Protein AF-A0A2T2SGW8-F1 (afdb_monomer_lite)

Radius of gyration: 14.87 Å; chains: 1; bounding box: 39×19×40 Å

Structure (mmCIF, N/CA/C/O backbone):
data_AF-A0A2T2SGW8-F1
#
_entry.id   AF-A0A2T2SGW8-F1
#
loop_
_atom_site.group_PDB
_atom_site.id
_atom_site.type_symbol
_atom_site.label_atom_id
_atom_site.label_alt_id
_atom_site.label_comp_id
_atom_site.label_asym_id
_atom_site.label_entity_id
_atom_site.label_seq_id
_atom_site.pdbx_PDB_ins_code
_atom_site.Cartn_x
_atom_site.Cartn_y
_atom_site.Cartn_z
_atom_site.occupancy
_atom_site.B_iso_or_equiv
_atom_site.auth_seq_id
_atom_site.auth_comp_id
_atom_site.auth_asym_id
_atom_site.auth_atom_id
_atom_site.pdbx_PDB_model_num
ATOM 1 N N . MET A 1 1 ? -16.303 5.570 4.647 1.00 84.75 1 MET A N 1
ATOM 2 C CA . MET A 1 1 ? -15.144 4.933 5.317 1.00 84.75 1 MET A CA 1
ATOM 3 C C . MET A 1 1 ? -14.273 4.148 4.343 1.00 84.75 1 MET A C 1
ATOM 5 O O . MET A 1 1 ? -13.122 4.518 4.179 1.00 84.75 1 MET A O 1
ATOM 9 N N . LEU A 1 2 ? -14.804 3.163 3.610 1.00 84.56 2 LEU A N 1
ATOM 10 C CA . LEU A 1 2 ? -14.017 2.397 2.625 1.00 84.56 2 LEU A CA 1
ATOM 11 C C . LEU A 1 2 ? -13.356 3.263 1.538 1.00 84.56 2 LEU A C 1
ATOM 13 O O . LEU A 1 2 ? -12.189 3.062 1.231 1.00 84.56 2 LEU A O 1
ATOM 17 N N . LEU A 1 3 ? -14.047 4.292 1.033 1.00 87.88 3 LEU A N 1
ATOM 18 C CA . LEU A 1 3 ? -13.456 5.257 0.091 1.00 87.88 3 LEU A CA 1
ATOM 19 C C . LEU A 1 3 ? -12.245 6.003 0.675 1.00 87.88 3 LEU A C 1
ATOM 21 O O . LEU A 1 3 ? -11.300 6.306 -0.047 1.00 87.88 3 LEU A O 1
ATOM 25 N N . TYR A 1 4 ? -12.252 6.287 1.981 1.00 89.31 4 TYR A N 1
ATOM 26 C CA . TYR A 1 4 ? -11.115 6.918 2.653 1.00 89.31 4 TYR A CA 1
ATOM 27 C C . TYR A 1 4 ? -9.930 5.952 2.742 1.00 89.31 4 TYR A C 1
ATOM 29 O O . TYR A 1 4 ? -8.810 6.342 2.413 1.00 89.31 4 TYR A O 1
ATOM 37 N N . LEU A 1 5 ? -10.184 4.694 3.124 1.00 88.44 5 LEU A N 1
ATOM 38 C CA . LEU A 1 5 ? -9.176 3.631 3.130 1.00 88.44 5 LEU A CA 1
ATOM 39 C C . LEU A 1 5 ? -8.549 3.465 1.741 1.00 88.44 5 LEU A C 1
ATOM 41 O O . LEU A 1 5 ? -7.330 3.540 1.609 1.00 88.44 5 LEU A O 1
ATOM 45 N N . LEU A 1 6 ? -9.386 3.328 0.708 1.00 91.25 6 LEU A N 1
ATOM 46 C CA . LEU A 1 6 ? -8.964 3.175 -0.682 1.00 91.25 6 LEU A CA 1
ATOM 47 C C . LEU A 1 6 ? -8.135 4.372 -1.149 1.00 91.25 6 LEU A C 1
ATOM 49 O O . LEU A 1 6 ? -7.029 4.197 -1.647 1.00 91.25 6 LEU A O 1
ATOM 53 N N . ARG A 1 7 ? -8.619 5.601 -0.939 1.00 92.19 7 ARG A N 1
ATOM 54 C CA . ARG A 1 7 ? -7.888 6.815 -1.327 1.00 92.19 7 ARG A CA 1
ATOM 55 C C . ARG A 1 7 ? -6.533 6.904 -0.629 1.00 92.19 7 ARG A C 1
ATOM 57 O O . ARG A 1 7 ? -5.547 7.299 -1.245 1.00 92.19 7 ARG A O 1
ATOM 64 N N . ARG A 1 8 ? -6.473 6.559 0.659 1.00 90.88 8 ARG A N 1
ATOM 65 C CA . ARG A 1 8 ? -5.230 6.616 1.433 1.00 90.88 8 ARG A CA 1
ATOM 66 C C . ARG A 1 8 ? -4.240 5.543 0.994 1.00 90.88 8 ARG A C 1
ATOM 68 O O . ARG A 1 8 ? -3.049 5.833 0.912 1.00 90.88 8 ARG A O 1
ATOM 75 N N . TYR A 1 9 ? -4.742 4.350 0.699 1.00 91.81 9 TYR A N 1
ATOM 76 C CA . TYR A 1 9 ? -3.972 3.256 0.129 1.00 91.81 9 TYR A CA 1
ATOM 77 C C . TYR A 1 9 ? -3.396 3.632 -1.240 1.00 91.81 9 TYR A C 1
ATOM 79 O O . TYR A 1 9 ? -2.182 3.580 -1.417 1.00 91.81 9 TYR A O 1
ATOM 87 N N . LEU A 1 10 ? -4.240 4.103 -2.164 1.00 89.81 10 LEU A N 1
ATOM 88 C CA . LEU A 1 10 ? -3.821 4.516 -3.503 1.00 89.81 10 LEU A CA 1
ATOM 89 C C . LEU A 1 10 ? -2.762 5.612 -3.442 1.00 89.81 10 LEU A C 1
ATOM 91 O O . LEU A 1 10 ? -1.756 5.489 -4.127 1.00 89.81 10 LEU A O 1
ATOM 95 N N . ALA A 1 11 ? -2.935 6.625 -2.585 1.00 92.38 11 ALA A N 1
ATOM 96 C CA . ALA A 1 11 ? -1.945 7.686 -2.405 1.00 92.38 11 ALA A CA 1
ATOM 97 C C . ALA A 1 11 ? -0.589 7.155 -1.904 1.00 92.38 11 ALA A C 1
ATOM 99 O O . ALA A 1 11 ? 0.454 7.584 -2.388 1.00 92.38 11 ALA A O 1
ATOM 100 N N . LEU A 1 12 ? -0.581 6.216 -0.949 1.00 91.44 12 LEU A N 1
ATOM 101 C CA . LEU A 1 12 ? 0.661 5.580 -0.488 1.00 91.44 12 LEU A CA 1
ATOM 102 C C . LEU A 1 12 ? 1.317 4.755 -1.596 1.00 91.44 12 LEU A C 1
ATOM 104 O O . LEU A 1 12 ? 2.525 4.855 -1.784 1.00 91.44 12 LEU A O 1
ATOM 108 N N . LEU A 1 13 ? 0.521 3.983 -2.336 1.00 89.19 13 LEU A N 1
ATOM 109 C CA . LEU A 1 13 ? 0.988 3.187 -3.465 1.00 89.19 13 LEU A CA 1
ATOM 110 C C . LEU A 1 13 ? 1.611 4.078 -4.549 1.00 89.19 13 LEU A C 1
ATOM 112 O O . LEU A 1 13 ? 2.715 3.793 -5.001 1.00 89.19 13 LEU A O 1
ATOM 116 N N . THR A 1 14 ? 0.953 5.183 -4.924 1.00 88.75 14 THR A N 1
ATOM 117 C CA . THR A 1 14 ? 1.479 6.100 -5.953 1.00 88.75 14 THR A CA 1
ATOM 118 C C . THR A 1 14 ? 2.780 6.745 -5.511 1.00 88.75 14 THR A C 1
ATOM 120 O O . THR A 1 14 ? 3.711 6.835 -6.302 1.00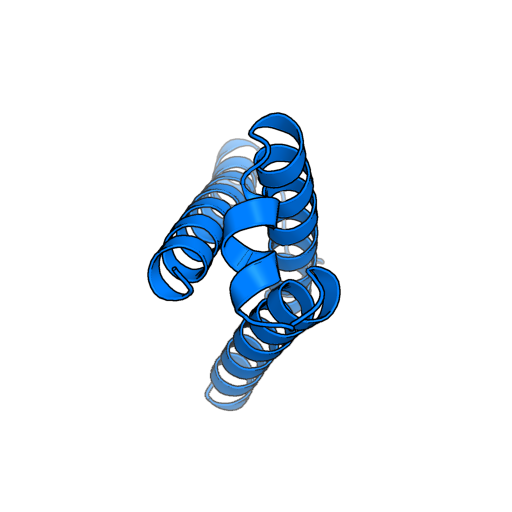 88.75 14 THR A O 1
ATOM 123 N N . VAL A 1 15 ? 2.867 7.168 -4.247 1.00 91.00 15 VAL A N 1
ATOM 124 C CA . VAL A 1 15 ? 4.098 7.749 -3.698 1.00 91.00 15 VAL A CA 1
ATOM 125 C C . VAL A 1 15 ? 5.227 6.723 -3.691 1.00 91.00 15 VAL A C 1
ATOM 127 O O . VAL A 1 15 ? 6.340 7.061 -4.072 1.00 91.00 15 VAL A O 1
ATOM 130 N N . LEU A 1 16 ? 4.960 5.476 -3.298 1.00 88.56 16 LEU A N 1
ATOM 131 C CA . LEU A 1 16 ? 5.974 4.419 -3.283 1.00 88.56 16 LEU A CA 1
ATOM 132 C C . LEU A 1 16 ? 6.457 4.062 -4.688 1.00 88.56 16 LEU A C 1
ATOM 134 O O . LEU A 1 16 ? 7.664 3.961 -4.890 1.00 88.56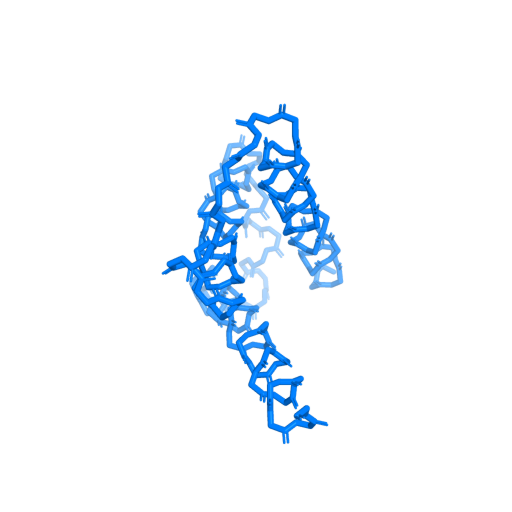 16 LEU A O 1
ATOM 138 N N . LEU A 1 17 ? 5.541 3.919 -5.649 1.00 85.56 17 LEU A N 1
ATOM 139 C CA . LEU A 1 17 ? 5.879 3.664 -7.052 1.00 85.56 17 LEU A CA 1
ATOM 140 C C . LEU A 1 17 ? 6.649 4.838 -7.663 1.00 85.56 17 LEU A C 1
ATOM 142 O O . LEU A 1 17 ? 7.687 4.641 -8.283 1.00 85.56 17 LEU A O 1
ATOM 146 N N . GLY A 1 18 ? 6.192 6.069 -7.433 1.00 85.19 18 GLY A N 1
ATOM 147 C CA . GLY A 1 18 ? 6.888 7.271 -7.888 1.00 85.19 18 GLY A CA 1
ATOM 148 C C . GLY A 1 18 ? 8.280 7.408 -7.270 1.00 85.19 18 GLY A C 1
ATOM 149 O O . GLY A 1 18 ? 9.225 7.748 -7.972 1.00 85.19 18 GLY A O 1
ATOM 150 N N . ALA A 1 19 ? 8.436 7.091 -5.982 1.00 86.06 19 ALA A N 1
ATOM 151 C CA . ALA A 1 19 ? 9.727 7.124 -5.304 1.00 86.06 19 ALA A CA 1
ATOM 152 C C . ALA A 1 19 ? 10.678 6.030 -5.803 1.00 86.06 19 ALA A C 1
ATOM 154 O O . ALA A 1 19 ? 11.856 6.305 -5.986 1.00 86.06 19 ALA A O 1
ATOM 155 N N . THR A 1 20 ? 10.188 4.811 -6.048 1.00 83.25 20 THR A N 1
ATOM 156 C CA . THR A 1 20 ? 11.018 3.714 -6.581 1.00 83.25 20 THR A CA 1
ATOM 157 C C . THR A 1 20 ? 11.448 3.985 -8.018 1.00 83.25 20 THR A C 1
ATOM 159 O O . THR A 1 20 ? 12.642 3.971 -8.307 1.00 83.25 20 THR A O 1
ATOM 162 N N . LEU A 1 21 ? 10.510 4.328 -8.903 1.00 81.94 21 LEU A N 1
ATOM 163 C CA . LEU A 1 21 ? 10.816 4.667 -10.297 1.00 81.94 21 LEU A CA 1
ATOM 164 C C . LEU A 1 21 ? 11.687 5.928 -10.405 1.00 81.94 21 LEU A C 1
ATOM 166 O O . LEU A 1 21 ? 12.652 5.953 -11.164 1.00 81.94 21 LEU A O 1
ATOM 170 N N . GLY A 1 22 ? 11.386 6.958 -9.611 1.00 81.12 22 GLY A N 1
ATOM 171 C CA . GLY A 1 22 ? 12.167 8.192 -9.561 1.00 81.12 22 GLY A CA 1
ATOM 172 C C . GLY A 1 22 ? 13.578 7.979 -9.013 1.00 81.12 22 GLY A C 1
ATOM 173 O O . GLY A 1 22 ? 14.534 8.502 -9.579 1.00 81.12 22 GLY A O 1
ATOM 174 N N . ALA A 1 23 ? 13.736 7.173 -7.958 1.00 80.50 23 ALA A N 1
ATOM 175 C CA . ALA A 1 23 ? 15.054 6.809 -7.445 1.00 80.50 23 ALA A CA 1
ATOM 176 C C . ALA A 1 23 ? 15.862 6.051 -8.499 1.00 80.50 23 ALA A C 1
ATOM 178 O O . ALA A 1 23 ? 17.028 6.369 -8.707 1.00 80.50 23 ALA A O 1
ATOM 179 N N . ALA A 1 24 ? 15.256 5.106 -9.215 1.00 78.62 24 ALA A N 1
ATOM 180 C CA . ALA A 1 24 ? 15.976 4.400 -10.265 1.00 78.62 24 ALA A CA 1
ATOM 181 C C . ALA A 1 24 ? 16.425 5.303 -11.407 1.00 78.62 24 ALA A C 1
ATOM 183 O O . ALA A 1 24 ? 17.558 5.173 -11.859 1.00 78.62 24 ALA A O 1
ATOM 184 N N . TYR A 1 25 ? 15.591 6.265 -11.804 1.00 79.56 25 TYR A N 1
ATOM 185 C CA . TYR A 1 25 ? 15.980 7.268 -12.789 1.00 79.56 25 TYR A CA 1
ATOM 186 C C . TYR A 1 25 ? 17.170 8.121 -12.315 1.00 79.56 25 TYR A C 1
ATOM 188 O O . TYR A 1 25 ? 18.117 8.329 -13.066 1.00 79.56 25 TYR A O 1
ATOM 196 N N . ILE A 1 26 ? 17.150 8.588 -11.060 1.00 82.06 26 ILE A N 1
ATOM 197 C CA . ILE A 1 26 ? 18.203 9.457 -10.503 1.00 82.06 26 ILE A CA 1
ATOM 198 C C . ILE A 1 26 ? 19.519 8.699 -10.298 1.00 82.06 26 ILE A C 1
ATOM 200 O O . ILE A 1 26 ? 20.588 9.225 -10.594 1.00 82.06 26 ILE A O 1
ATOM 204 N N . PHE A 1 27 ? 19.450 7.478 -9.769 1.00 80.31 27 PHE A N 1
ATOM 205 C CA . PHE A 1 27 ? 20.627 6.688 -9.404 1.00 80.31 27 PHE A CA 1
ATOM 206 C C . PHE A 1 27 ? 21.107 5.759 -10.528 1.00 80.31 27 PHE A C 1
ATOM 208 O O . PHE A 1 27 ? 22.044 4.995 -10.312 1.00 80.31 27 PHE A O 1
ATOM 215 N N . GLY A 1 28 ? 20.476 5.803 -11.708 1.00 73.25 28 GLY A N 1
ATOM 216 C CA . GLY A 1 28 ? 20.794 4.909 -12.823 1.00 73.25 28 GLY A CA 1
ATOM 217 C C . GLY A 1 28 ? 20.620 3.432 -12.464 1.00 73.25 28 GLY A C 1
ATOM 218 O O . GLY A 1 28 ? 21.373 2.590 -12.948 1.00 73.25 28 GLY A O 1
ATOM 219 N N . ILE A 1 29 ? 19.679 3.116 -11.565 1.00 75.12 29 ILE A N 1
ATOM 220 C CA . ILE A 1 29 ? 19.432 1.734 -11.144 1.00 75.12 29 ILE A CA 1
ATOM 221 C C . ILE A 1 29 ? 18.716 1.034 -12.285 1.00 75.12 29 ILE A C 1
ATOM 223 O O . ILE A 1 29 ? 17.571 1.353 -12.610 1.00 75.12 29 ILE A O 1
ATOM 227 N N . ASP A 1 30 ? 19.391 0.049 -12.858 1.00 66.50 30 ASP A N 1
ATOM 228 C CA . ASP A 1 30 ? 18.815 -0.768 -13.905 1.00 66.50 30 ASP A CA 1
ATOM 229 C C . ASP A 1 30 ? 17.805 -1.744 -13.287 1.00 66.50 30 ASP A C 1
ATOM 231 O O . ASP A 1 30 ? 18.153 -2.779 -12.710 1.00 66.50 30 ASP A O 1
ATOM 235 N N . TYR A 1 31 ? 16.515 -1.416 -13.395 1.00 63.78 31 TYR A N 1
ATOM 236 C CA . TYR A 1 31 ? 15.433 -2.339 -13.043 1.00 63.78 31 TYR A CA 1
ATOM 237 C C . TYR A 1 31 ? 15.286 -3.484 -14.057 1.00 63.78 31 TYR A C 1
ATOM 239 O O . TYR A 1 31 ? 14.316 -4.228 -13.977 1.00 63.78 31 TYR A O 1
ATOM 247 N N . ALA A 1 32 ? 16.251 -3.695 -14.959 1.00 53.03 32 ALA A N 1
ATOM 248 C CA . ALA A 1 32 ? 16.287 -4.813 -15.902 1.00 53.03 32 ALA A CA 1
ATOM 249 C C . ALA A 1 32 ? 16.024 -6.194 -15.253 1.00 53.03 32 ALA A C 1
ATOM 251 O O . ALA A 1 32 ? 15.492 -7.088 -15.906 1.00 53.03 32 ALA A O 1
ATOM 252 N N . PHE A 1 33 ? 16.328 -6.361 -13.958 1.00 50.41 33 PHE A N 1
ATOM 253 C CA . PHE A 1 33 ? 16.050 -7.586 -13.188 1.00 50.41 33 PHE A CA 1
ATOM 254 C C . PHE A 1 33 ? 14.742 -7.566 -12.376 1.00 50.41 33 PHE A C 1
ATOM 256 O O . PHE A 1 33 ? 14.348 -8.581 -11.806 1.00 50.41 33 PHE A O 1
ATOM 263 N N . SER A 1 34 ? 14.060 -6.426 -12.293 1.00 63.28 34 SER A N 1
ATOM 264 C CA . SER A 1 34 ? 12.798 -6.265 -11.569 1.00 63.28 34 SER A CA 1
ATOM 265 C C . SER A 1 34 ? 11.658 -6.185 -12.572 1.00 63.28 34 SER A C 1
ATOM 267 O O . SER A 1 34 ? 11.446 -5.148 -13.197 1.00 63.28 34 SER A O 1
ATOM 269 N N . SER A 1 35 ? 10.893 -7.268 -12.727 1.00 71.75 35 SER A N 1
ATOM 270 C CA . SER A 1 35 ? 9.688 -7.197 -13.553 1.00 71.75 35 SER A CA 1
ATOM 271 C C . SER A 1 35 ? 8.749 -6.105 -13.004 1.00 71.75 35 SER A C 1
ATOM 273 O O . SER A 1 35 ? 8.676 -5.910 -11.782 1.00 71.75 35 SER A O 1
ATOM 275 N N . PRO A 1 36 ? 7.995 -5.397 -13.865 1.00 72.50 36 PRO A N 1
ATOM 276 C CA . PRO A 1 36 ? 7.000 -4.418 -13.422 1.00 72.50 36 PRO A CA 1
ATOM 277 C C . PRO A 1 36 ? 6.041 -4.997 -12.372 1.00 72.50 36 PRO A C 1
ATOM 279 O O . PRO A 1 36 ? 5.657 -4.319 -11.420 1.00 72.50 36 PRO A O 1
ATOM 282 N N . GLN A 1 37 ? 5.732 -6.291 -12.491 1.00 75.69 37 GLN A N 1
ATOM 283 C CA . GLN A 1 37 ? 4.947 -7.041 -11.515 1.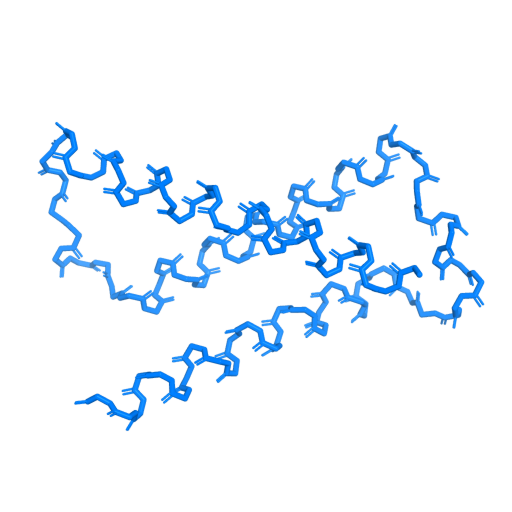00 75.69 37 GLN A CA 1
ATOM 284 C C . GLN A 1 37 ? 5.621 -7.104 -10.141 1.00 75.69 37 GLN A C 1
ATOM 286 O O . GLN A 1 37 ? 4.950 -6.852 -9.146 1.00 75.69 37 GLN A O 1
ATOM 291 N N . THR A 1 38 ? 6.926 -7.374 -10.057 1.00 78.38 38 THR A N 1
ATOM 292 C CA . THR A 1 38 ? 7.666 -7.400 -8.783 1.00 78.38 38 THR A CA 1
ATOM 293 C C . THR A 1 38 ? 7.663 -6.033 -8.100 1.00 78.38 38 THR A C 1
ATOM 295 O O . THR A 1 38 ? 7.477 -5.953 -6.884 1.00 78.38 38 THR A O 1
ATOM 298 N N . ILE A 1 39 ? 7.800 -4.948 -8.870 1.00 80.75 39 ILE A N 1
ATOM 299 C CA . ILE A 1 39 ? 7.769 -3.575 -8.343 1.00 80.75 39 ILE A CA 1
ATOM 300 C C . ILE A 1 39 ? 6.376 -3.245 -7.791 1.00 80.75 39 ILE A C 1
ATOM 302 O O . ILE A 1 39 ? 6.254 -2.751 -6.669 1.00 80.75 39 ILE A O 1
ATOM 306 N N . VAL A 1 40 ? 5.314 -3.566 -8.536 1.00 83.75 40 VAL A N 1
ATOM 307 C CA . VAL A 1 40 ? 3.927 -3.342 -8.097 1.00 83.75 40 VAL A CA 1
ATOM 308 C C . VAL A 1 40 ? 3.575 -4.224 -6.899 1.00 83.75 40 VAL A C 1
ATOM 310 O O . VAL A 1 40 ? 2.972 -3.746 -5.938 1.00 83.75 40 VAL A O 1
ATOM 313 N N . PHE A 1 41 ? 3.990 -5.490 -6.905 1.00 86.25 41 PHE A N 1
ATOM 314 C CA . PHE A 1 41 ? 3.788 -6.418 -5.797 1.00 86.25 41 PHE A CA 1
ATOM 315 C C . PHE A 1 41 ? 4.469 -5.914 -4.522 1.00 86.25 41 PHE A C 1
ATOM 317 O O . PHE A 1 41 ? 3.792 -5.691 -3.516 1.00 86.25 41 PHE A O 1
ATOM 324 N N . GLY A 1 42 ? 5.774 -5.634 -4.578 1.00 85.56 42 GLY A N 1
ATOM 325 C CA . GLY A 1 42 ? 6.533 -5.106 -3.445 1.00 85.56 42 GLY A CA 1
ATOM 326 C C . GLY A 1 42 ? 5.991 -3.761 -2.959 1.00 85.56 42 GLY A C 1
ATOM 327 O O . GLY A 1 42 ? 5.729 -3.591 -1.767 1.00 85.56 42 GLY A O 1
ATOM 328 N N . GLY A 1 43 ? 5.726 -2.829 -3.879 1.00 86.25 43 GLY A N 1
ATOM 329 C CA . GLY A 1 43 ? 5.150 -1.521 -3.565 1.00 86.25 43 GLY A CA 1
ATOM 330 C C . GLY A 1 43 ? 3.787 -1.627 -2.879 1.00 86.25 43 GLY A C 1
ATOM 331 O O . GLY A 1 43 ? 3.536 -0.935 -1.892 1.00 86.25 43 GLY A O 1
ATOM 332 N N . SER A 1 44 ? 2.926 -2.538 -3.338 1.00 87.62 44 SER A N 1
ATOM 333 C CA . SER A 1 44 ? 1.609 -2.774 -2.737 1.00 87.62 44 SER A CA 1
ATOM 334 C C . SER A 1 44 ? 1.691 -3.390 -1.339 1.00 87.62 44 SER A C 1
ATOM 336 O O . SER A 1 44 ? 0.964 -2.949 -0.448 1.00 87.62 44 SER A O 1
ATOM 338 N N . ALA A 1 45 ? 2.612 -4.329 -1.108 1.00 89.38 45 ALA A N 1
ATOM 339 C CA . ALA A 1 45 ? 2.837 -4.925 0.207 1.00 89.38 45 ALA A CA 1
ATOM 340 C C . ALA A 1 45 ? 3.355 -3.885 1.215 1.00 89.38 45 ALA A C 1
ATOM 342 O O . ALA A 1 45 ? 2.820 -3.758 2.320 1.00 89.38 45 ALA A O 1
ATOM 343 N N . VAL A 1 46 ? 4.338 -3.072 0.812 1.00 90.44 46 VAL A N 1
ATOM 344 C CA . VAL A 1 46 ? 4.876 -1.983 1.643 1.00 90.44 46 VAL A CA 1
ATOM 345 C C . VAL A 1 46 ? 3.803 -0.927 1.922 1.00 90.44 46 VAL A C 1
ATOM 347 O O . VAL A 1 46 ? 3.669 -0.470 3.060 1.00 90.44 46 VAL A O 1
ATOM 350 N N . ALA A 1 47 ? 2.985 -0.572 0.925 1.00 91.44 47 ALA A N 1
ATOM 351 C CA . ALA A 1 47 ? 1.878 0.367 1.097 1.00 91.44 47 ALA A CA 1
ATOM 352 C C . ALA A 1 47 ? 0.874 -0.116 2.154 1.00 91.44 47 ALA A C 1
ATOM 354 O O . ALA A 1 47 ? 0.450 0.682 2.991 1.00 91.44 47 ALA A O 1
ATOM 355 N N . LEU A 1 48 ? 0.522 -1.407 2.156 1.00 93.12 48 LEU A N 1
ATOM 356 C CA . LEU A 1 48 ? -0.387 -1.989 3.150 1.00 93.12 48 LEU A CA 1
ATOM 357 C C . LEU A 1 48 ? 0.219 -1.989 4.550 1.00 93.12 48 LEU A C 1
ATOM 359 O O . LEU A 1 48 ? -0.455 -1.580 5.493 1.00 93.12 48 LEU A O 1
ATOM 363 N N . ALA A 1 49 ? 1.487 -2.382 4.688 1.00 92.31 49 ALA A N 1
ATOM 364 C CA . ALA A 1 49 ? 2.175 -2.377 5.977 1.00 92.31 49 ALA A CA 1
ATOM 365 C C . ALA A 1 49 ? 2.237 -0.961 6.579 1.00 92.31 49 ALA A C 1
ATOM 367 O O . ALA A 1 49 ? 1.929 -0.753 7.755 1.00 92.31 49 ALA A O 1
ATOM 368 N N . LEU A 1 50 ? 2.565 0.041 5.756 1.00 92.50 50 LEU A N 1
ATOM 369 C CA . LEU A 1 50 ? 2.579 1.442 6.176 1.00 92.50 50 LEU A CA 1
ATOM 370 C C . LEU A 1 50 ? 1.179 1.973 6.489 1.00 92.50 50 LEU A C 1
ATOM 372 O O . LEU A 1 50 ? 1.016 2.743 7.439 1.00 92.50 50 LEU A O 1
ATOM 376 N N . LEU A 1 51 ? 0.170 1.584 5.706 1.00 93.56 51 LEU A N 1
ATOM 377 C CA . LEU A 1 51 ? -1.217 1.968 5.946 1.00 93.56 51 LEU A CA 1
ATOM 378 C C .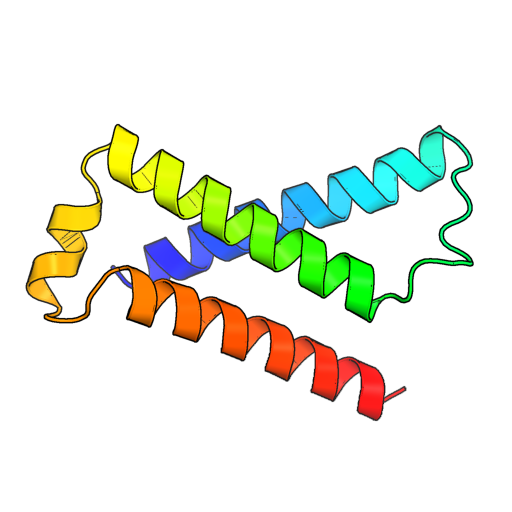 LEU A 1 51 ? -1.710 1.404 7.280 1.00 93.56 51 LEU A C 1
ATOM 380 O O . LEU A 1 51 ? -2.251 2.164 8.082 1.00 93.56 51 LEU A O 1
ATOM 384 N N . TYR A 1 52 ? -1.452 0.119 7.539 1.00 92.25 52 TYR A N 1
ATOM 385 C CA . TYR A 1 52 ? -1.801 -0.544 8.791 1.00 92.25 52 TYR A CA 1
ATOM 386 C C . TYR A 1 52 ? -1.172 0.159 9.986 1.00 92.25 52 TYR A C 1
ATOM 388 O O . TYR A 1 52 ? -1.888 0.614 10.879 1.00 92.25 52 TYR A O 1
ATOM 396 N N . ARG A 1 53 ? 0.150 0.360 9.940 1.00 92.88 53 ARG A N 1
ATOM 397 C CA . ARG A 1 53 ? 0.895 1.031 11.008 1.00 92.88 53 ARG A CA 1
ATOM 398 C C . ARG A 1 53 ? 0.384 2.450 11.263 1.00 92.88 53 ARG A C 1
ATOM 400 O O . ARG A 1 53 ? 0.240 2.859 12.410 1.00 92.88 53 ARG A O 1
ATOM 407 N N . ARG A 1 54 ? 0.076 3.219 10.211 1.00 91.12 54 ARG A N 1
ATOM 408 C CA . ARG A 1 54 ? -0.474 4.581 10.357 1.00 91.12 54 ARG A CA 1
ATOM 409 C C . ARG A 1 54 ? -1.884 4.594 10.940 1.00 91.12 54 ARG A C 1
ATOM 411 O O . ARG A 1 54 ? -2.225 5.544 11.642 1.00 91.12 54 ARG A O 1
ATOM 418 N N . PHE A 1 55 ? -2.712 3.608 10.610 1.00 92.06 55 PHE A N 1
ATOM 419 C CA . PHE A 1 55 ? -4.075 3.515 11.132 1.00 92.06 55 PHE A CA 1
ATOM 420 C C . PHE A 1 55 ? -4.080 3.098 12.596 1.00 92.06 55 PHE A C 1
ATOM 422 O O . PHE A 1 55 ? -4.831 3.679 13.375 1.00 92.06 55 PHE A O 1
ATOM 429 N N . GLU A 1 56 ? -3.195 2.181 12.975 1.00 90.62 56 GLU A N 1
ATOM 430 C CA . GLU A 1 56 ? -2.974 1.779 14.362 1.00 90.62 56 GLU A CA 1
ATOM 431 C C . GLU A 1 56 ? -2.496 2.964 15.211 1.00 90.62 56 GLU A C 1
ATOM 433 O O . GLU A 1 56 ? -3.133 3.311 16.201 1.00 90.62 56 GLU A O 1
ATOM 438 N N . GLN A 1 57 ? -1.473 3.695 14.752 1.00 92.88 57 GLN A N 1
ATOM 439 C CA . GLN A 1 57 ? -0.959 4.888 15.445 1.00 92.88 57 GLN A CA 1
ATOM 440 C C . GLN A 1 57 ? -2.002 5.996 15.647 1.00 92.88 57 GLN A C 1
ATOM 442 O O . GLN A 1 57 ? -1.871 6.808 16.557 1.00 92.88 57 GLN A O 1
ATOM 447 N N . ARG A 1 58 ? -3.012 6.072 14.776 1.00 89.38 58 ARG A N 1
ATOM 448 C CA . ARG A 1 58 ? -4.075 7.088 14.834 1.00 89.38 58 ARG A CA 1
ATOM 449 C C . ARG A 1 58 ? -5.394 6.547 15.384 1.00 89.38 58 ARG A C 1
ATOM 451 O O . ARG A 1 58 ? -6.396 7.251 15.315 1.00 89.38 58 ARG A O 1
ATOM 458 N N . ASN A 1 59 ? -5.399 5.308 15.877 1.00 88.06 59 ASN A N 1
ATOM 459 C CA . ASN A 1 59 ? -6.582 4.589 16.341 1.00 88.06 59 ASN A CA 1
ATOM 460 C C . ASN A 1 59 ? -7.765 4.620 15.346 1.00 88.06 59 ASN A C 1
ATOM 462 O O . ASN A 1 59 ? -8.933 4.695 15.720 1.00 88.06 59 ASN A O 1
ATOM 466 N N . LEU A 1 60 ? -7.461 4.599 14.045 1.00 88.19 60 LEU A N 1
ATOM 467 C CA . LEU A 1 60 ? -8.462 4.698 12.980 1.00 88.19 60 LEU A CA 1
ATOM 468 C C . LEU A 1 60 ? -9.156 3.365 12.705 1.00 88.19 60 LEU A C 1
ATOM 470 O O . LEU A 1 60 ? -10.195 3.360 12.049 1.00 88.19 60 LEU A O 1
ATOM 474 N N . TRP A 1 61 ? -8.608 2.250 13.193 1.00 88.12 61 TRP A N 1
ATOM 475 C CA . TRP A 1 61 ? -9.209 0.925 13.025 1.00 88.12 61 TRP A CA 1
ATOM 476 C C . TRP A 1 61 ? -10.580 0.803 13.695 1.00 88.12 61 TRP A C 1
ATOM 478 O O . TRP A 1 61 ? -11.455 0.159 13.127 1.00 88.12 61 TRP A O 1
ATOM 488 N N . VAL A 1 62 ? -10.820 1.556 14.773 1.00 85.12 62 VAL A N 1
ATOM 489 C CA . VAL A 1 62 ? -12.124 1.644 15.458 1.00 85.12 62 VAL A CA 1
ATOM 490 C C . VAL A 1 62 ? -13.252 2.069 14.511 1.00 85.12 62 VAL A C 1
ATOM 492 O O . VAL A 1 62 ? -14.392 1.635 14.639 1.00 85.12 62 VAL A O 1
ATOM 495 N N . LEU A 1 63 ? -12.945 2.884 13.496 1.00 85.44 63 LEU A N 1
ATOM 496 C CA . LEU A 1 63 ? -13.923 3.286 12.483 1.00 85.44 63 LEU A CA 1
ATOM 497 C C . LEU A 1 63 ? -14.389 2.105 11.616 1.00 85.44 63 LEU A C 1
ATOM 499 O O . LEU A 1 63 ? -15.488 2.139 11.069 1.00 85.44 63 LEU A O 1
ATOM 503 N N . TYR A 1 64 ? -13.552 1.079 11.473 1.00 84.00 64 TYR A N 1
ATOM 504 C CA . TYR A 1 64 ? -13.807 -0.102 10.652 1.00 84.00 64 TYR A CA 1
ATOM 505 C C . TYR A 1 64 ? -14.332 -1.287 11.468 1.00 84.00 64 TYR A C 1
ATOM 507 O O . TYR A 1 64 ? -14.913 -2.191 10.874 1.00 84.00 64 TYR A O 1
ATOM 515 N N . ASP A 1 65 ? -14.248 -1.249 12.801 1.00 81.06 65 ASP A N 1
ATOM 516 C CA . ASP A 1 65 ? -14.892 -2.245 13.670 1.00 81.06 65 ASP A CA 1
ATOM 517 C C . ASP A 1 65 ? -16.414 -2.278 13.456 1.00 81.06 65 ASP A C 1
ATOM 519 O O . ASP A 1 65 ? -17.022 -3.349 13.411 1.00 81.06 65 ASP A O 1
ATOM 523 N N . ASN A 1 66 ? -17.026 -1.119 13.177 1.00 82.56 66 ASN A N 1
ATOM 524 C CA . ASN A 1 66 ? -18.444 -1.019 12.807 1.00 82.56 66 ASN A CA 1
ATOM 525 C C . ASN A 1 66 ? -18.800 -1.776 11.520 1.00 82.56 66 ASN A C 1
ATOM 527 O O . ASN A 1 66 ? -19.957 -2.146 11.329 1.00 82.56 66 ASN A O 1
ATOM 531 N N . LEU A 1 67 ? -17.831 -2.014 10.630 1.00 79.44 67 LEU A N 1
ATOM 532 C CA . LEU A 1 67 ? -18.072 -2.792 9.421 1.00 79.44 67 LEU A CA 1
ATOM 533 C C . LEU A 1 67 ? -18.204 -4.291 9.723 1.00 79.44 67 LEU A C 1
ATOM 535 O O . LEU A 1 67 ? -18.790 -4.983 8.901 1.00 79.44 67 LEU A O 1
ATOM 539 N N . ARG A 1 68 ? -17.736 -4.795 10.879 1.00 83.81 68 ARG A N 1
ATOM 540 C CA . ARG A 1 68 ? -17.569 -6.232 11.208 1.00 83.81 68 ARG A CA 1
ATOM 541 C C . ARG A 1 68 ? -16.526 -6.970 10.361 1.00 83.81 68 ARG A C 1
ATOM 543 O O . ARG A 1 68 ? -16.453 -8.195 10.411 1.00 83.81 68 ARG A O 1
ATOM 550 N N . TRP A 1 69 ? -15.725 -6.251 9.577 1.00 80.69 69 TRP A N 1
ATOM 551 C CA . TRP A 1 69 ? -14.657 -6.850 8.777 1.00 80.69 69 TRP A CA 1
ATOM 552 C C . TRP A 1 69 ? -13.328 -6.650 9.497 1.00 80.69 69 TRP A C 1
ATOM 554 O O . TRP A 1 69 ? -13.001 -5.508 9.829 1.00 80.69 69 TRP A O 1
ATOM 564 N N . PRO A 1 70 ? -12.536 -7.715 9.713 1.00 86.44 70 PRO A N 1
ATOM 565 C CA . PRO A 1 70 ? -11.235 -7.560 10.335 1.00 86.44 70 PRO A CA 1
ATOM 566 C C . PRO A 1 70 ? -10.313 -6.717 9.434 1.00 86.44 70 PRO A C 1
ATOM 568 O O . PRO A 1 70 ? -10.402 -6.812 8.203 1.00 86.44 70 PRO A O 1
ATOM 571 N N . PRO A 1 71 ? -9.374 -5.944 10.014 1.00 85.38 71 PRO A N 1
ATOM 572 C CA . PRO A 1 71 ? -8.418 -5.116 9.273 1.00 85.38 71 PRO A CA 1
ATOM 573 C C . PRO A 1 71 ? -7.713 -5.866 8.138 1.00 85.38 71 PRO A C 1
ATOM 575 O O . PRO A 1 71 ? -7.572 -5.353 7.029 1.00 85.38 71 PRO A O 1
ATOM 578 N N . PHE A 1 72 ? -7.333 -7.120 8.389 1.00 86.69 72 PHE A N 1
ATOM 579 C CA . PHE A 1 72 ? -6.662 -7.979 7.417 1.00 86.69 72 PHE A CA 1
ATOM 580 C C . PHE A 1 72 ? -7.534 -8.327 6.208 1.00 86.69 72 PHE A C 1
ATOM 582 O O . PHE A 1 72 ? -7.009 -8.419 5.105 1.00 86.69 72 PHE A O 1
ATOM 589 N N . ALA A 1 73 ? -8.853 -8.464 6.374 1.00 89.25 73 ALA A N 1
ATOM 590 C CA . ALA A 1 73 ? -9.753 -8.707 5.247 1.00 89.25 73 ALA A CA 1
ATOM 591 C C . ALA A 1 73 ? -9.872 -7.464 4.354 1.00 89.25 73 ALA A C 1
ATOM 593 O O . ALA A 1 73 ? -9.862 -7.576 3.130 1.00 89.25 73 ALA A O 1
ATOM 594 N N . LEU A 1 74 ? -9.910 -6.270 4.956 1.00 90.06 74 LEU A N 1
ATOM 595 C CA . LEU A 1 74 ? -9.940 -5.004 4.217 1.00 90.06 74 LEU A CA 1
ATOM 596 C C . LEU A 1 74 ? -8.634 -4.765 3.448 1.00 90.06 74 LEU A C 1
ATOM 598 O O . LEU A 1 74 ? -8.657 -4.410 2.270 1.00 90.06 74 LEU A O 1
ATOM 602 N N . LEU A 1 75 ? -7.492 -4.993 4.099 1.00 91.19 75 LEU A N 1
ATOM 603 C CA . LEU A 1 75 ? -6.172 -4.872 3.477 1.00 91.19 75 LEU A CA 1
ATOM 604 C C . LEU A 1 75 ? -5.944 -5.947 2.411 1.00 91.19 75 LEU A C 1
ATOM 606 O O . LEU A 1 75 ? -5.440 -5.637 1.335 1.00 91.19 75 LEU A O 1
ATOM 610 N N . GLY A 1 76 ? -6.360 -7.185 2.680 1.00 90.88 76 GLY A N 1
ATOM 611 C CA . GLY A 1 76 ? -6.307 -8.288 1.725 1.00 90.88 76 GLY A CA 1
ATOM 612 C C . GLY A 1 76 ? -7.150 -8.007 0.483 1.00 90.88 76 GLY A C 1
ATOM 613 O O . GLY A 1 76 ? -6.672 -8.196 -0.631 1.00 90.88 76 GLY A O 1
ATOM 614 N N . GLY A 1 77 ? -8.356 -7.457 0.647 1.00 90.25 77 GLY A N 1
ATOM 615 C CA . GLY A 1 77 ? -9.190 -7.028 -0.477 1.00 90.25 77 GLY A CA 1
ATOM 616 C C . GLY A 1 77 ? -8.515 -5.957 -1.338 1.00 90.25 77 GLY A C 1
ATOM 617 O O . GLY A 1 77 ? -8.504 -6.066 -2.562 1.00 90.25 77 GLY A O 1
ATOM 618 N N . LEU A 1 78 ? -7.884 -4.957 -0.712 1.00 90.69 78 LEU A N 1
ATOM 619 C CA . LEU A 1 78 ? -7.113 -3.934 -1.429 1.00 90.69 78 LEU A CA 1
ATOM 620 C C . LEU A 1 78 ? -5.901 -4.525 -2.155 1.00 90.69 78 LEU A C 1
ATOM 622 O O . LEU A 1 78 ? -5.619 -4.142 -3.291 1.00 90.69 78 LEU A O 1
ATOM 626 N N . PHE A 1 79 ? -5.208 -5.475 -1.529 1.00 90.75 79 PHE A N 1
ATOM 627 C CA . PHE A 1 79 ? -4.087 -6.173 -2.146 1.00 90.75 79 PHE A CA 1
ATOM 628 C C . PHE A 1 79 ? -4.527 -6.915 -3.406 1.00 90.75 79 PHE A C 1
ATOM 630 O O . PHE A 1 79 ? -3.986 -6.677 -4.483 1.00 90.75 79 PHE A O 1
ATOM 637 N N . VAL A 1 80 ? -5.551 -7.762 -3.282 1.00 90.25 80 VAL A N 1
ATOM 638 C CA . VAL A 1 80 ? -6.078 -8.576 -4.382 1.00 90.25 80 VAL A CA 1
ATOM 639 C C . VAL A 1 80 ? -6.604 -7.693 -5.508 1.00 90.25 80 VAL A C 1
ATOM 641 O O . VAL A 1 80 ? -6.310 -7.968 -6.665 1.00 90.25 80 VAL A O 1
ATOM 644 N N . ALA A 1 81 ? -7.303 -6.598 -5.196 1.00 87.69 81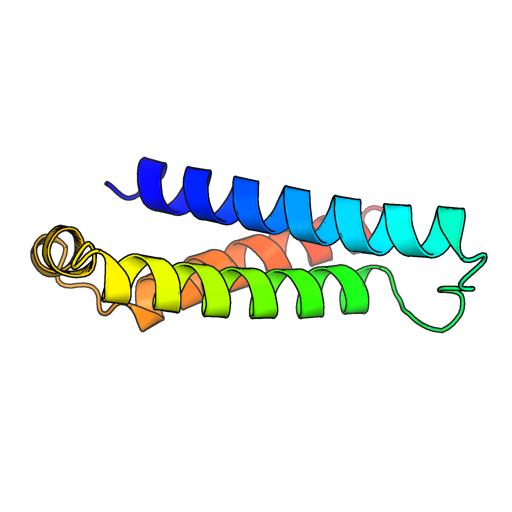 ALA A N 1
ATOM 645 C CA . ALA A 1 81 ? -7.751 -5.640 -6.206 1.00 87.69 81 ALA A CA 1
ATOM 646 C C . ALA A 1 81 ? -6.573 -5.040 -6.996 1.00 87.69 81 ALA A C 1
ATOM 648 O O . ALA A 1 81 ? -6.632 -4.934 -8.219 1.00 87.69 81 ALA A O 1
ATOM 649 N N . THR A 1 82 ? -5.479 -4.704 -6.310 1.00 86.94 82 THR A N 1
ATOM 650 C CA . THR A 1 82 ? -4.275 -4.133 -6.937 1.00 86.94 82 THR A CA 1
ATOM 651 C C . THR A 1 82 ? -3.539 -5.160 -7.794 1.00 86.94 82 THR A C 1
ATOM 653 O O . THR A 1 82 ? -3.126 -4.849 -8.910 1.00 86.94 82 THR A O 1
ATOM 656 N N . GLN A 1 83 ? -3.422 -6.402 -7.314 1.00 85.56 83 GLN A N 1
ATOM 657 C CA . GLN A 1 83 ? -2.813 -7.496 -8.075 1.00 85.56 83 GLN A CA 1
ATOM 658 C C . GLN A 1 83 ? -3.667 -7.905 -9.279 1.00 85.56 83 GLN A C 1
ATOM 660 O O . GLN A 1 83 ? -3.128 -8.135 -10.357 1.00 85.56 83 GLN A O 1
ATOM 665 N N . GLY A 1 84 ? -4.994 -7.924 -9.133 1.00 80.75 84 GLY A N 1
ATOM 666 C CA . GLY A 1 84 ? -5.924 -8.158 -10.236 1.00 80.75 84 GLY A CA 1
ATOM 667 C C . GLY A 1 84 ? -5.777 -7.105 -11.334 1.00 80.75 84 GLY A C 1
ATOM 668 O O . GLY A 1 84 ? -5.698 -7.451 -12.508 1.00 80.75 84 GLY A O 1
ATOM 669 N N . PHE A 1 85 ? -5.644 -5.830 -10.958 1.00 76.88 85 PHE A N 1
ATOM 670 C CA . PHE A 1 85 ? -5.402 -4.754 -11.920 1.00 76.88 85 PHE A CA 1
ATOM 671 C C . PHE A 1 85 ? -4.042 -4.896 -12.621 1.00 76.88 85 PHE A C 1
ATOM 673 O O . PHE A 1 85 ? -3.958 -4.736 -13.835 1.00 76.88 85 PHE A O 1
ATOM 680 N N . SER A 1 86 ? -2.993 -5.255 -11.873 1.00 73.19 86 SER A N 1
ATOM 681 C CA . SER A 1 86 ? -1.649 -5.530 -12.408 1.00 73.19 86 SER A CA 1
ATOM 682 C C . SER A 1 86 ? -1.646 -6.685 -13.419 1.00 73.19 86 SER A C 1
ATOM 684 O O . SER A 1 86 ? -1.060 -6.571 -14.494 1.00 73.19 86 SER A O 1
ATOM 686 N N . LEU A 1 87 ? -2.355 -7.778 -13.112 1.00 74.31 87 LEU A N 1
ATOM 687 C CA . LEU A 1 87 ? -2.510 -8.935 -13.999 1.00 74.31 87 LEU A CA 1
ATOM 688 C C . LEU A 1 87 ? -3.217 -8.571 -15.305 1.00 74.31 87 LEU A C 1
ATOM 690 O O . LEU A 1 87 ? -2.751 -8.964 -16.370 1.00 74.31 87 LEU A O 1
ATOM 694 N N . ILE A 1 88 ? -4.309 -7.802 -15.235 1.00 73.06 88 ILE A N 1
ATOM 695 C CA . ILE A 1 88 ? -5.034 -7.336 -16.427 1.00 73.06 88 ILE A CA 1
ATOM 696 C C . ILE A 1 88 ? -4.120 -6.476 -17.302 1.00 73.06 88 ILE A C 1
ATOM 698 O O . ILE A 1 88 ? -4.070 -6.676 -18.511 1.00 73.06 88 ILE A O 1
ATOM 702 N N . PHE A 1 89 ? -3.373 -5.550 -16.697 1.00 63.25 89 PHE A N 1
ATOM 703 C CA . PHE A 1 89 ? -2.456 -4.674 -17.427 1.00 63.25 89 PHE A CA 1
ATOM 704 C C . PHE A 1 89 ? -1.328 -5.445 -18.118 1.00 63.25 89 PHE A C 1
ATOM 706 O O . PHE A 1 89 ? -0.938 -5.091 -19.223 1.00 63.25 89 PHE A O 1
ATOM 713 N N . PHE A 1 90 ? -0.815 -6.498 -17.476 1.00 65.69 90 PHE A N 1
ATOM 714 C CA . PHE A 1 90 ? 0.224 -7.349 -18.051 1.00 65.69 90 PHE A CA 1
ATOM 715 C C . PHE A 1 90 ? -0.299 -8.253 -19.173 1.00 65.69 90 PHE A C 1
ATOM 717 O O . PHE A 1 90 ? 0.392 -8.438 -20.160 1.00 65.69 90 PHE A O 1
ATOM 724 N N . LEU A 1 91 ? -1.505 -8.813 -19.037 1.00 68.75 91 LEU A N 1
ATOM 725 C CA . LEU A 1 91 ? -2.121 -9.652 -20.077 1.00 68.75 91 LEU A CA 1
ATOM 726 C C . LEU A 1 91 ? -2.564 -8.854 -21.313 1.00 68.75 91 LEU A C 1
ATOM 728 O O . LEU A 1 91 ? -2.770 -9.441 -22.371 1.00 68.75 91 LEU A O 1
ATOM 732 N N . ALA A 1 92 ? -2.770 -7.545 -21.167 1.00 61.88 92 ALA A N 1
ATOM 733 C CA . ALA A 1 92 ? -3.191 -6.654 -22.243 1.00 61.88 92 ALA A CA 1
ATOM 734 C C . ALA A 1 92 ? -2.027 -6.076 -23.074 1.00 61.88 92 ALA A C 1
ATOM 736 O O . ALA A 1 92 ? -2.292 -5.318 -24.008 1.00 61.88 92 ALA A O 1
ATOM 737 N N . LEU A 1 93 ? -0.774 -6.390 -22.725 1.00 54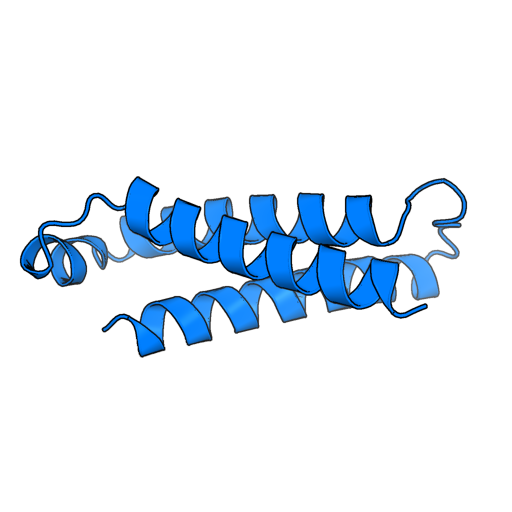.59 93 LEU A N 1
ATOM 738 C CA . LEU A 1 93 ? 0.451 -5.854 -23.329 1.00 54.59 93 LEU A CA 1
ATOM 739 C C . LEU A 1 93 ? 1.249 -6.967 -24.016 1.00 54.59 93 LEU A C 1
ATOM 741 O O . LEU A 1 93 ? 1.805 -6.684 -25.099 1.00 54.59 93 LEU A O 1
#

Secondary structure (DSSP, 8-state):
-HHHHHHHHHHHHHHHHHHHHHHHHHHT--GGGS-HHHHHHHHHHHHHHHHHHHHHHTTTTHHHHTTT--HHHHHHHHHHHHHHHHHHHHHT-

Foldseek 3Di:
DLVVLLVQLVVQLVVQLCCVVVVCVVVVPPCVVPDPLNSLLVSLVVSLVVSVVVCVVVVVCVVCVVVVDDSCRSSVVSSVVSSVVVVVVVVVD

Sequence (93 aa):
MLLYLLRRYLALLTVLLGATLGAAYIFGIDYAFSSPQTIVFGGSAVALALLYRRFEQRNLWVLYDNLRWPPFALLGGLFVATQGFSLIFFLAL

pLDDT: mean 83.17, std 9.57, range [50.41, 93.56]